Protein AF-A0A952ZIE1-F1 (afdb_monomer)

Solvent-accessible surface area (backbone atoms only — not comparable to full-atom values): 9248 Å² total; per-residue (Å²): 141,82,80,87,77,81,80,73,85,68,79,69,70,45,77,44,80,38,65,39,62,70,52,50,30,50,47,47,47,54,38,41,71,68,32,65,41,38,37,43,36,37,36,58,61,56,82,77,49,44,41,66,39,76,68,29,40,48,40,52,51,60,34,61,70,34,82,77,22,34,41,43,34,40,22,53,45,64,89,52,40,77,84,72,24,58,62,50,52,50,48,36,66,74,37,54,91,36,36,48,61,26,28,39,45,80,89,59,57,78,64,44,52,30,37,42,38,17,65,53,26,24,27,37,40,31,68,32,74,96,45,53,42,30,40,36,33,32,73,35,36,89,70,26,42,65,54,49,55,52,47,52,55,50,55,70,65,28,41,86,38,70,92,77,60,83,80,78,126

Structure (mmCIF, N/CA/C/O backbone):
data_AF-A0A952ZIE1-F1
#
_entry.id   AF-A0A952ZIE1-F1
#
loop_
_atom_site.group_PDB
_atom_site.id
_atom_site.type_symbol
_atom_site.label_atom_id
_atom_site.label_alt_id
_atom_site.label_comp_id
_atom_site.label_asym_id
_atom_site.label_entity_id
_atom_site.label_seq_id
_atom_site.pdbx_PDB_ins_code
_atom_site.Cartn_x
_atom_site.Cartn_y
_atom_site.Cartn_z
_atom_site.occupancy
_atom_site.B_iso_or_equiv
_atom_site.auth_seq_id
_atom_site.auth_comp_id
_atom_site.auth_asym_id
_atom_site.auth_atom_id
_atom_site.pdbx_PDB_model_num
ATOM 1 N N . MET A 1 1 ? 15.050 39.341 18.099 1.00 55.81 1 MET A N 1
ATOM 2 C CA . MET A 1 1 ? 13.780 38.946 17.463 1.00 55.81 1 MET A CA 1
ATOM 3 C C . MET A 1 1 ? 14.025 38.880 15.967 1.00 55.81 1 MET A C 1
ATOM 5 O O . MET A 1 1 ? 14.239 39.933 15.393 1.00 55.81 1 MET A O 1
ATOM 9 N N . SER A 1 2 ? 14.114 37.684 15.388 1.00 44.59 2 SER A N 1
ATOM 10 C CA . 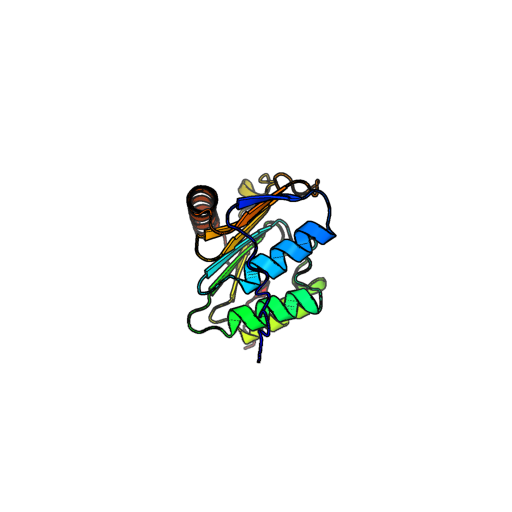SER A 1 2 ? 13.643 37.388 14.027 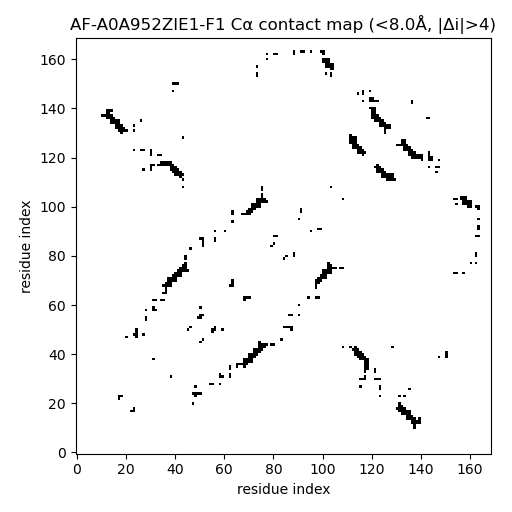1.00 44.59 2 SER A CA 1
ATOM 11 C C . SER A 1 2 ? 13.770 35.885 13.802 1.00 44.59 2 SER A C 1
ATOM 13 O O . SER A 1 2 ? 14.861 35.329 13.877 1.00 44.59 2 SER A O 1
ATOM 15 N N . GLU A 1 3 ? 12.590 35.290 13.654 1.00 43.12 3 GLU A N 1
ATOM 16 C CA . GLU A 1 3 ? 12.243 34.143 12.814 1.00 43.12 3 GLU A CA 1
ATOM 17 C C . GLU A 1 3 ? 13.079 32.865 12.940 1.00 43.12 3 GLU A C 1
ATOM 19 O O . GLU A 1 3 ? 14.049 32.619 12.230 1.00 43.12 3 GLU A O 1
ATOM 24 N N . ALA A 1 4 ? 12.583 31.985 13.813 1.00 44.97 4 ALA A N 1
ATOM 25 C CA . ALA A 1 4 ? 12.636 30.555 13.572 1.00 44.97 4 ALA A CA 1
ATOM 26 C C . ALA A 1 4 ? 11.672 30.241 12.415 1.00 44.97 4 ALA A C 1
ATOM 28 O O . ALA A 1 4 ? 10.454 30.255 12.594 1.00 44.97 4 ALA A O 1
ATOM 29 N N . GLN A 1 5 ? 12.224 30.022 11.223 1.00 45.09 5 GLN A N 1
ATOM 30 C CA . GLN A 1 5 ? 11.504 29.396 10.122 1.00 45.09 5 GLN A CA 1
ATOM 31 C C . GLN A 1 5 ? 11.366 27.906 10.468 1.00 45.09 5 GLN A C 1
ATOM 33 O O . GLN A 1 5 ? 12.326 27.140 10.386 1.00 45.09 5 GLN A O 1
ATOM 38 N N . ASP A 1 6 ? 10.177 27.515 10.914 1.00 42.97 6 ASP A N 1
ATOM 39 C CA . ASP A 1 6 ? 9.733 26.123 10.936 1.00 42.97 6 ASP A CA 1
ATOM 40 C C . ASP A 1 6 ? 9.558 25.679 9.471 1.00 42.97 6 ASP A C 1
ATOM 42 O O . ASP A 1 6 ? 8.499 25.846 8.861 1.00 42.97 6 ASP A O 1
ATOM 46 N N . ASP A 1 7 ? 10.644 25.188 8.868 1.00 39.62 7 ASP A N 1
ATOM 47 C CA . ASP A 1 7 ? 10.671 24.586 7.531 1.00 39.62 7 ASP A CA 1
ATOM 48 C C . ASP A 1 7 ? 9.912 23.249 7.572 1.00 39.62 7 ASP A C 1
ATOM 50 O O . ASP A 1 7 ? 10.468 22.149 7.647 1.00 39.62 7 ASP A O 1
ATOM 54 N N . THR A 1 8 ? 8.583 23.344 7.569 1.00 47.72 8 THR A N 1
ATOM 55 C CA . THR A 1 8 ? 7.708 22.197 7.346 1.00 47.72 8 THR A CA 1
ATOM 56 C C . THR A 1 8 ? 7.902 21.792 5.890 1.00 47.72 8 THR A C 1
ATOM 58 O O . THR A 1 8 ? 7.306 22.389 4.995 1.00 47.72 8 THR A O 1
ATOM 61 N N . CYS A 1 9 ? 8.761 20.800 5.645 1.00 44.66 9 CYS A N 1
ATOM 62 C CA . CYS A 1 9 ? 8.955 20.159 4.343 1.00 44.66 9 CYS A CA 1
ATOM 63 C C . CYS A 1 9 ? 7.650 19.462 3.912 1.00 44.66 9 CYS A C 1
ATOM 65 O O . CYS A 1 9 ? 7.496 18.243 3.992 1.00 44.66 9 CYS A O 1
ATOM 67 N N . SER A 1 10 ? 6.666 20.258 3.502 1.00 60.22 10 SER A N 1
ATOM 68 C CA . SER A 1 10 ? 5.439 19.792 2.879 1.00 60.22 10 SER A CA 1
ATOM 69 C C . SER A 1 10 ? 5.785 19.517 1.426 1.00 60.22 10 SER A C 1
ATOM 71 O O . SER A 1 10 ? 5.971 20.445 0.642 1.00 60.22 10 SER A O 1
ATOM 73 N N . THR A 1 11 ? 5.949 18.240 1.067 1.00 68.19 11 THR A N 1
ATOM 74 C CA . THR A 1 11 ? 6.079 17.851 -0.345 1.00 68.19 11 THR A CA 1
ATOM 75 C C . THR A 1 11 ? 4.908 18.467 -1.112 1.00 68.19 11 THR A C 1
ATOM 77 O O . THR A 1 11 ? 3.767 18.252 -0.689 1.00 68.19 11 THR A O 1
ATOM 80 N N . PRO A 1 12 ? 5.163 19.245 -2.180 1.00 82.50 12 PRO A N 1
ATOM 81 C CA . PRO A 1 12 ? 4.093 19.889 -2.923 1.00 82.50 12 PRO A CA 1
ATOM 82 C C . PRO A 1 12 ? 3.184 18.836 -3.556 1.00 82.50 12 PRO A C 1
ATOM 84 O O . PRO A 1 12 ? 3.631 17.727 -3.863 1.00 82.50 12 PRO A O 1
ATOM 87 N N . ALA A 1 13 ? 1.920 19.201 -3.762 1.00 90.62 13 ALA A N 1
ATOM 88 C CA . ALA A 1 13 ? 0.999 18.391 -4.543 1.00 90.62 13 ALA A CA 1
ATOM 89 C C . ALA A 1 13 ? 1.599 18.120 -5.931 1.00 90.62 13 ALA A C 1
ATOM 91 O O . ALA A 1 13 ? 2.161 19.025 -6.561 1.00 90.62 13 ALA A O 1
ATOM 92 N N . GLY A 1 14 ? 1.525 16.878 -6.401 1.00 93.94 14 GLY A N 1
ATOM 93 C CA . GLY A 1 14 ? 2.142 16.504 -7.665 1.00 93.94 14 GLY A CA 1
ATOM 94 C C . GLY A 1 14 ? 2.407 15.018 -7.845 1.00 93.94 14 GLY A C 1
ATOM 95 O O . GLY A 1 14 ? 2.172 14.187 -6.966 1.00 93.94 14 GLY A O 1
ATOM 96 N N . GLU A 1 15 ? 2.888 14.703 -9.046 1.00 94.25 15 GLU A N 1
ATOM 97 C CA . GLU A 1 15 ? 3.303 13.365 -9.444 1.00 94.25 15 GLU A CA 1
ATOM 98 C C . GLU A 1 15 ? 4.832 13.302 -9.486 1.00 94.25 15 GLU A C 1
ATOM 100 O O . GLU A 1 15 ? 5.474 14.095 -10.181 1.00 94.25 15 GLU A O 1
ATOM 105 N N . PHE A 1 16 ? 5.415 12.337 -8.780 1.00 93.94 16 PHE A N 1
ATOM 106 C CA . PHE A 1 16 ? 6.862 12.175 -8.681 1.00 93.94 16 PHE A CA 1
ATOM 107 C C . PHE A 1 16 ? 7.273 10.796 -9.203 1.00 93.94 16 PHE A C 1
ATOM 109 O O . PHE A 1 16 ? 6.849 9.775 -8.655 1.00 93.94 16 PHE A O 1
ATOM 116 N N . PRO A 1 17 ? 8.081 10.712 -10.274 1.00 94.25 17 PRO A N 1
ATOM 117 C CA . PRO A 1 17 ? 8.565 9.431 -10.759 1.00 94.25 17 PRO A CA 1
ATOM 118 C C . PRO A 1 17 ? 9.619 8.858 -9.808 1.00 94.25 17 PRO A C 1
ATOM 120 O O . PRO A 1 17 ? 10.441 9.582 -9.248 1.00 94.25 17 PRO A O 1
ATOM 123 N N . PHE A 1 18 ? 9.647 7.536 -9.699 1.00 93.50 18 PHE A N 1
ATOM 124 C CA . PHE A 1 18 ? 10.734 6.806 -9.057 1.00 93.50 18 PHE A CA 1
ATOM 125 C C . PHE A 1 18 ? 11.136 5.600 -9.907 1.00 93.50 18 PHE A C 1
ATOM 127 O O . PHE A 1 18 ? 10.341 5.071 -10.687 1.00 93.50 18 PHE A O 1
ATOM 134 N N . ASP A 1 19 ? 12.384 5.169 -9.755 1.00 93.12 19 ASP A N 1
ATOM 135 C CA . ASP A 1 19 ? 12.979 4.051 -10.495 1.00 93.12 19 ASP A CA 1
ATOM 136 C C . ASP A 1 19 ? 13.921 3.185 -9.638 1.00 93.12 19 ASP A C 1
ATOM 138 O O . ASP A 1 19 ? 14.533 2.240 -10.133 1.00 93.12 19 ASP A O 1
ATOM 142 N N . THR A 1 20 ? 14.018 3.473 -8.338 1.00 93.31 20 THR A N 1
ATOM 143 C CA . THR A 1 20 ? 14.875 2.761 -7.384 1.00 93.31 20 THR A CA 1
ATOM 144 C C . THR A 1 20 ? 14.057 2.185 -6.239 1.00 93.31 20 THR A C 1
ATOM 146 O O . THR A 1 20 ? 13.089 2.792 -5.777 1.00 93.31 20 THR A O 1
ATOM 149 N N . LYS A 1 21 ? 14.501 1.037 -5.713 1.00 92.06 21 LYS A N 1
ATOM 150 C CA . LYS A 1 21 ? 13.879 0.395 -4.547 1.00 92.06 21 LYS A CA 1
ATOM 151 C C . LYS A 1 21 ? 13.829 1.332 -3.336 1.00 92.06 21 LYS A C 1
ATOM 153 O O . LYS A 1 21 ? 12.784 1.472 -2.720 1.00 92.06 21 LYS A O 1
ATOM 158 N N . SER A 1 22 ? 14.921 2.035 -3.039 1.00 92.81 22 SER A N 1
ATOM 159 C CA . SER A 1 22 ? 14.963 2.962 -1.902 1.00 92.81 22 SER A CA 1
ATOM 160 C C . SER A 1 22 ? 13.994 4.136 -2.058 1.00 92.81 22 SER A C 1
ATOM 162 O O . SER A 1 22 ? 13.472 4.631 -1.065 1.00 92.81 22 SER A O 1
ATOM 164 N N . SER A 1 23 ? 13.739 4.609 -3.282 1.00 93.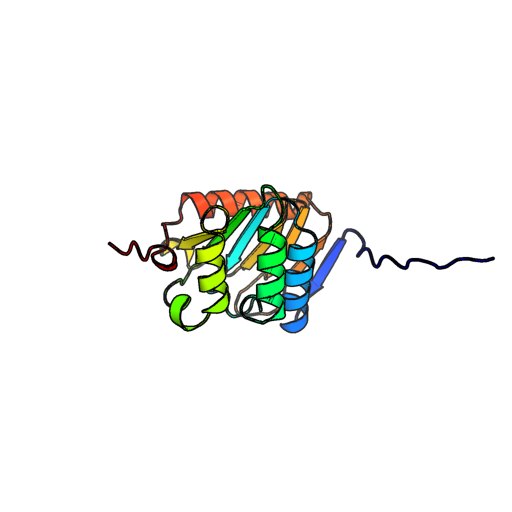00 23 SER A N 1
ATOM 165 C CA . SER A 1 23 ? 12.741 5.665 -3.506 1.00 93.00 23 SER A CA 1
ATOM 166 C C . SER A 1 23 ? 11.318 5.134 -3.377 1.00 93.00 23 SER A C 1
ATOM 168 O O . SER A 1 23 ? 10.491 5.810 -2.778 1.00 93.00 23 SER A O 1
ATOM 170 N N . TYR A 1 24 ? 11.067 3.902 -3.827 1.00 94.00 24 TYR A N 1
ATOM 171 C CA . TYR A 1 24 ? 9.801 3.207 -3.596 1.00 94.00 24 TYR A CA 1
ATOM 172 C C . TYR A 1 24 ? 9.510 3.032 -2.096 1.00 94.00 24 TYR A C 1
ATOM 174 O O . TYR A 1 24 ? 8.480 3.492 -1.617 1.00 94.00 24 TYR A O 1
ATOM 182 N N . GLU A 1 25 ? 10.442 2.465 -1.324 1.00 94.62 25 GLU A N 1
ATOM 183 C CA . GLU A 1 25 ? 10.275 2.260 0.125 1.00 94.62 25 GLU A CA 1
ATOM 184 C C . GLU A 1 25 ? 10.085 3.585 0.886 1.00 94.62 25 GLU A C 1
ATOM 186 O O . GLU A 1 25 ? 9.221 3.686 1.758 1.00 94.62 25 GLU A O 1
ATOM 191 N N . ARG A 1 26 ? 10.851 4.632 0.535 1.00 94.44 26 ARG A N 1
ATOM 192 C CA . ARG A 1 26 ? 10.679 5.971 1.126 1.00 94.44 26 ARG A CA 1
ATOM 193 C C . ARG A 1 26 ? 9.309 6.557 0.821 1.00 94.44 26 ARG A C 1
ATOM 195 O O . ARG A 1 26 ? 8.677 7.084 1.731 1.00 94.44 26 ARG A O 1
ATOM 202 N N . GLY A 1 27 ? 8.859 6.460 -0.426 1.00 94.00 27 GLY A N 1
ATOM 203 C CA . GLY A 1 27 ? 7.539 6.937 -0.810 1.00 94.00 27 GLY A CA 1
ATOM 204 C C . GLY A 1 27 ? 6.436 6.211 -0.034 1.00 94.00 27 GLY A C 1
ATOM 205 O O . GLY A 1 27 ? 5.462 6.829 0.384 1.00 94.00 27 GLY A O 1
ATOM 206 N N . ILE A 1 28 ? 6.578 4.902 0.202 1.00 95.38 28 ILE A N 1
ATOM 207 C CA . ILE A 1 28 ? 5.582 4.121 0.952 1.00 95.38 28 ILE A CA 1
ATOM 208 C C . ILE A 1 28 ? 5.456 4.649 2.376 1.00 95.38 28 ILE A C 1
ATOM 210 O O . ILE A 1 28 ? 4.348 4.908 2.844 1.00 95.38 28 ILE A O 1
ATOM 214 N N . ILE A 1 29 ? 6.589 4.866 3.045 1.00 95.38 29 ILE A N 1
ATOM 215 C CA . ILE A 1 29 ? 6.614 5.468 4.381 1.00 95.38 29 ILE A CA 1
ATOM 216 C C . ILE A 1 29 ? 6.000 6.875 4.341 1.00 95.38 29 ILE A C 1
ATOM 218 O O . ILE A 1 29 ? 5.192 7.214 5.201 1.00 95.38 29 ILE A O 1
ATOM 222 N N . ALA A 1 30 ? 6.322 7.676 3.322 1.00 94.00 30 ALA A N 1
ATOM 223 C CA . ALA A 1 30 ? 5.778 9.021 3.147 1.00 94.00 30 ALA A CA 1
ATOM 224 C C . ALA A 1 30 ? 4.257 9.029 2.888 1.00 94.00 30 ALA A C 1
ATOM 226 O O . ALA A 1 30 ? 3.567 9.949 3.331 1.00 94.00 30 ALA A O 1
ATOM 227 N N . THR A 1 31 ? 3.732 8.005 2.213 1.00 95.38 31 THR A N 1
ATOM 228 C CA . THR A 1 31 ? 2.297 7.799 1.969 1.00 95.38 31 THR A CA 1
ATOM 229 C C . THR A 1 31 ? 1.586 7.379 3.256 1.00 95.38 31 THR A C 1
ATOM 231 O O . THR A 1 31 ? 0.573 7.972 3.617 1.00 95.38 31 THR A O 1
ATOM 234 N N . LEU A 1 32 ? 2.146 6.419 4.003 1.00 95.38 32 LEU A N 1
ATOM 235 C CA . LEU A 1 32 ? 1.623 5.993 5.309 1.00 95.38 32 LEU A CA 1
ATOM 236 C C . LEU A 1 32 ? 1.606 7.137 6.330 1.00 95.38 32 LEU A C 1
ATOM 238 O O . LEU A 1 32 ? 0.647 7.281 7.081 1.00 95.38 32 LEU A O 1
ATOM 242 N N . ALA A 1 33 ? 2.643 7.978 6.341 1.00 94.00 33 ALA A N 1
ATOM 243 C CA . ALA A 1 33 ? 2.722 9.123 7.242 1.00 94.00 33 ALA A CA 1
ATOM 244 C C . ALA A 1 33 ? 1.591 10.139 6.991 1.00 94.00 33 ALA A C 1
ATOM 246 O O . ALA A 1 33 ? 1.039 10.691 7.950 1.00 94.00 33 ALA A O 1
ATOM 247 N N . ARG A 1 34 ? 1.217 10.341 5.719 1.00 94.06 34 ARG A N 1
ATOM 248 C CA . ARG A 1 34 ? 0.110 11.214 5.292 1.00 94.06 34 ARG A CA 1
ATOM 249 C C . ARG A 1 34 ? -1.269 10.615 5.550 1.00 94.06 34 ARG A C 1
ATOM 251 O O . ARG A 1 34 ? -2.213 11.368 5.749 1.00 94.06 34 ARG A O 1
ATOM 258 N N . ALA A 1 35 ? -1.373 9.290 5.584 1.00 94.75 35 ALA A N 1
ATOM 259 C CA . ALA A 1 35 ? -2.648 8.594 5.668 1.00 94.75 35 ALA A CA 1
ATOM 260 C C . ALA A 1 35 ? -3.391 8.854 6.988 1.00 94.75 35 ALA A C 1
ATOM 262 O O . ALA A 1 35 ? -2.913 8.503 8.061 1.00 94.75 35 ALA A O 1
ATOM 263 N N . PHE A 1 36 ? -4.581 9.428 6.946 1.00 91.81 36 PHE A N 1
ATOM 264 C CA . PHE A 1 36 ? -5.396 9.726 8.112 1.00 91.81 36 PHE A CA 1
ATOM 265 C C . PHE A 1 36 ? -6.363 8.595 8.480 1.00 91.81 36 PHE A C 1
ATOM 267 O O . PHE A 1 36 ? -6.463 8.264 9.660 1.00 91.81 36 PHE A O 1
ATOM 274 N N . ALA A 1 37 ? -7.050 7.986 7.508 1.00 94.94 37 ALA A N 1
ATOM 275 C CA . ALA A 1 37 ? -8.168 7.078 7.774 1.00 94.94 37 ALA A CA 1
ATOM 276 C C . ALA A 1 37 ? -8.060 5.725 7.064 1.00 94.94 37 ALA A C 1
ATOM 278 O O . ALA A 1 37 ? -8.322 4.694 7.674 1.00 94.94 37 ALA A O 1
ATOM 279 N N . ALA A 1 38 ? -7.699 5.677 5.785 1.00 96.62 38 ALA A N 1
ATOM 280 C CA . ALA A 1 38 ? -7.765 4.438 5.017 1.00 96.62 38 ALA A CA 1
ATOM 281 C C . ALA A 1 38 ? -6.539 4.242 4.135 1.00 96.62 38 ALA A C 1
ATOM 283 O O . ALA A 1 38 ? -6.292 5.025 3.220 1.00 96.62 38 ALA A O 1
ATOM 284 N N . VAL A 1 39 ? -5.840 3.129 4.350 1.00 98.00 39 VAL A N 1
ATOM 285 C CA . VAL A 1 39 ? -4.761 2.656 3.484 1.00 98.00 39 VAL A CA 1
ATOM 286 C C . VAL A 1 39 ? -5.183 1.366 2.792 1.00 98.00 39 VAL A C 1
ATOM 288 O O . VAL A 1 39 ? -5.684 0.429 3.419 1.00 98.00 39 VAL A O 1
ATOM 291 N N . ARG A 1 40 ? -4.971 1.319 1.479 1.00 97.94 40 ARG A N 1
ATOM 292 C CA . ARG A 1 40 ? -5.263 0.176 0.609 1.00 97.94 40 ARG A CA 1
ATOM 293 C C . ARG A 1 40 ? -3.986 -0.261 -0.089 1.00 97.94 40 ARG A C 1
ATOM 295 O O . ARG A 1 40 ? -3.306 0.578 -0.671 1.00 97.94 40 ARG A O 1
ATOM 302 N N . ILE A 1 41 ? -3.660 -1.547 -0.039 1.00 96.81 41 ILE A N 1
ATOM 303 C CA . ILE A 1 41 ? -2.431 -2.091 -0.628 1.00 96.81 41 ILE A CA 1
ATOM 304 C C . ILE A 1 41 ? -2.764 -3.276 -1.525 1.00 96.81 41 ILE A C 1
ATOM 306 O O . ILE A 1 41 ? -3.336 -4.259 -1.061 1.00 96.81 41 ILE A O 1
ATOM 310 N N . PHE A 1 42 ? -2.337 -3.214 -2.781 1.00 95.44 42 PHE A N 1
ATOM 311 C CA . PHE A 1 42 ? -2.284 -4.360 -3.681 1.00 95.44 42 PHE A CA 1
ATOM 312 C C . PHE A 1 42 ? -0.831 -4.635 -4.068 1.00 95.44 42 PHE A C 1
ATOM 314 O O . PHE A 1 42 ? -0.161 -3.771 -4.636 1.00 95.44 42 PHE A O 1
ATOM 321 N N . ASP A 1 43 ? -0.331 -5.827 -3.749 1.00 93.44 43 ASP A N 1
ATOM 322 C CA . ASP A 1 43 ? 1.053 -6.229 -4.022 1.00 93.44 43 ASP A CA 1
ATOM 323 C C . ASP A 1 43 ? 1.145 -7.761 -4.184 1.00 93.44 43 ASP A C 1
ATOM 325 O O . ASP A 1 43 ? 0.298 -8.483 -3.652 1.00 93.44 43 ASP A O 1
ATOM 329 N N . PRO A 1 44 ? 2.137 -8.308 -4.911 1.00 90.44 44 PRO A N 1
ATOM 330 C CA . PRO A 1 44 ? 2.341 -9.750 -4.981 1.00 90.44 44 PRO A CA 1
ATOM 331 C C . PRO A 1 44 ? 2.551 -10.410 -3.611 1.00 90.44 44 PRO A C 1
ATOM 333 O O . PRO A 1 44 ? 1.895 -11.416 -3.335 1.00 90.44 44 PRO A O 1
ATOM 336 N N . ASP A 1 45 ? 3.446 -9.880 -2.769 1.00 89.06 45 ASP A N 1
ATOM 337 C CA . ASP A 1 45 ? 3.872 -10.546 -1.523 1.00 89.06 45 ASP A CA 1
ATOM 338 C C . ASP A 1 45 ? 4.465 -9.628 -0.430 1.00 89.06 45 ASP A C 1
ATOM 340 O O . ASP A 1 45 ? 4.970 -10.114 0.580 1.00 89.06 45 ASP A O 1
ATOM 344 N N . LEU A 1 46 ? 4.398 -8.308 -0.606 1.00 91.44 46 LEU A N 1
ATOM 345 C CA . LEU A 1 46 ? 4.953 -7.247 0.243 1.00 91.44 46 LEU A CA 1
ATOM 346 C C . LEU A 1 46 ? 6.482 -7.198 0.345 1.00 91.44 46 LEU A C 1
ATOM 348 O O . LEU A 1 46 ? 7.004 -6.243 0.925 1.00 91.44 46 LEU A O 1
ATOM 352 N N . GLN A 1 47 ? 7.245 -8.124 -0.240 1.00 89.19 47 GLN A N 1
ATOM 353 C CA . GLN A 1 47 ? 8.688 -8.215 0.029 1.00 89.19 47 GLN A CA 1
ATOM 354 C C . GLN A 1 47 ? 9.490 -7.006 -0.472 1.00 89.19 47 GLN A C 1
ATOM 356 O O . GLN A 1 47 ? 10.540 -6.672 0.080 1.00 89.19 47 GLN A O 1
ATOM 361 N N . THR A 1 48 ? 9.000 -6.319 -1.506 1.00 89.56 48 THR A N 1
ATOM 362 C CA . THR A 1 48 ? 9.680 -5.133 -2.059 1.00 89.56 48 THR A CA 1
ATOM 363 C C . THR A 1 48 ? 9.233 -3.820 -1.410 1.00 89.56 48 THR A C 1
ATOM 365 O O . THR A 1 48 ? 9.823 -2.779 -1.675 1.00 89.56 48 THR A O 1
ATOM 368 N N . THR A 1 49 ? 8.200 -3.846 -0.566 1.00 90.38 49 THR A N 1
ATOM 369 C CA . THR A 1 49 ? 7.585 -2.633 0.004 1.00 90.38 49 THR A CA 1
ATOM 370 C C . THR A 1 49 ? 8.383 -2.017 1.154 1.00 90.38 49 THR A C 1
ATOM 372 O O . THR A 1 49 ? 8.131 -0.879 1.540 1.00 90.38 49 THR A O 1
ATOM 375 N N . GLY A 1 50 ? 9.318 -2.769 1.742 1.00 91.88 50 GLY A N 1
ATOM 376 C CA . GLY A 1 50 ? 10.065 -2.337 2.924 1.00 91.88 50 GLY A CA 1
ATOM 377 C C . GLY A 1 50 ? 9.241 -2.321 4.218 1.00 91.88 50 GLY A C 1
ATOM 378 O O . GLY A 1 50 ? 9.774 -1.939 5.261 1.00 91.88 50 GLY A O 1
ATOM 379 N N . LEU A 1 51 ? 7.978 -2.767 4.200 1.00 93.75 51 LEU A N 1
ATOM 380 C CA . LEU A 1 51 ? 7.093 -2.759 5.372 1.00 93.75 51 LEU A CA 1
ATOM 381 C C . LEU A 1 51 ? 7.560 -3.688 6.505 1.00 93.75 51 LEU A C 1
ATOM 383 O O . LEU A 1 51 ? 7.318 -3.398 7.670 1.00 93.75 51 LEU A O 1
ATOM 387 N N . GLU A 1 52 ? 8.287 -4.762 6.190 1.00 93.94 52 GLU A N 1
ATOM 388 C CA . GLU A 1 52 ? 8.893 -5.647 7.198 1.00 93.94 52 GLU A CA 1
ATOM 389 C C . GLU A 1 52 ? 10.181 -5.062 7.815 1.00 93.94 52 GLU A C 1
ATOM 391 O O . GLU A 1 52 ? 10.710 -5.572 8.803 1.00 93.94 52 GLU A O 1
ATOM 396 N N . SER A 1 53 ? 10.712 -3.960 7.276 1.00 93.69 53 SER A N 1
ATOM 397 C CA . SER A 1 53 ? 11.819 -3.256 7.927 1.00 93.69 53 SER A CA 1
ATOM 398 C C . SER A 1 53 ? 11.369 -2.643 9.258 1.00 93.69 53 SER A C 1
ATOM 400 O O . SER A 1 53 ? 10.183 -2.428 9.505 1.00 93.69 53 SER A O 1
ATOM 402 N N . ARG A 1 54 ? 12.324 -2.288 10.129 1.00 93.31 54 ARG A N 1
ATOM 403 C CA . ARG A 1 54 ? 12.003 -1.597 11.389 1.00 93.31 54 ARG A CA 1
ATOM 404 C C . ARG A 1 54 ? 11.232 -0.291 11.149 1.00 93.31 54 ARG A C 1
ATOM 406 O O . ARG A 1 54 ? 10.282 -0.026 11.872 1.00 93.31 54 ARG A O 1
ATOM 413 N N . GLY A 1 55 ? 11.643 0.492 10.148 1.00 93.69 55 GLY A N 1
ATOM 414 C CA . GLY A 1 55 ? 10.996 1.763 9.809 1.00 93.69 55 GLY A CA 1
ATOM 415 C C . GLY A 1 55 ? 9.613 1.572 9.189 1.00 93.69 55 GLY A C 1
ATOM 416 O O . GLY A 1 55 ? 8.677 2.266 9.565 1.00 93.69 55 GLY A O 1
ATOM 417 N N . GLY A 1 56 ? 9.461 0.586 8.302 1.00 95.19 56 GLY A N 1
ATOM 418 C CA . GLY A 1 56 ? 8.173 0.253 7.693 1.00 95.19 56 GLY A CA 1
ATOM 419 C C . GLY A 1 56 ? 7.150 -0.243 8.715 1.00 95.19 56 GLY A C 1
ATOM 420 O O . GLY A 1 56 ? 6.037 0.272 8.768 1.00 95.19 56 GLY A O 1
ATOM 421 N N . ALA A 1 57 ? 7.547 -1.172 9.588 1.00 95.69 57 ALA A N 1
ATOM 422 C CA . ALA A 1 57 ? 6.673 -1.700 10.632 1.00 95.69 57 ALA A CA 1
ATOM 423 C C . ALA A 1 57 ? 6.259 -0.606 11.629 1.00 95.69 57 ALA A C 1
ATOM 425 O O . ALA A 1 57 ? 5.107 -0.565 12.053 1.00 95.69 57 ALA A O 1
ATOM 426 N N . GLN A 1 58 ? 7.177 0.306 11.968 1.00 96.12 58 GLN A N 1
ATOM 427 C CA . GLN A 1 58 ? 6.860 1.469 12.796 1.00 96.12 58 GLN A CA 1
ATOM 428 C C . GLN A 1 58 ? 5.848 2.396 12.106 1.00 96.12 58 GLN A C 1
ATOM 430 O O . GLN A 1 58 ? 4.875 2.785 12.740 1.00 96.12 58 GLN A O 1
ATOM 435 N N . ALA A 1 59 ? 6.022 2.696 10.815 1.00 96.25 59 ALA A N 1
ATOM 436 C CA . ALA A 1 59 ? 5.087 3.539 10.069 1.00 96.25 59 ALA A CA 1
ATOM 437 C C . ALA A 1 59 ? 3.675 2.925 9.990 1.00 96.25 59 ALA A C 1
ATOM 439 O O . ALA A 1 59 ? 2.682 3.636 10.130 1.00 96.25 59 ALA A O 1
ATOM 440 N N . VAL A 1 60 ? 3.577 1.603 9.808 1.00 96.94 60 VAL A N 1
ATOM 441 C CA . VAL A 1 60 ? 2.293 0.881 9.826 1.00 96.94 60 VAL A CA 1
ATOM 442 C C . VAL A 1 60 ? 1.643 0.950 11.206 1.00 96.94 60 VAL A C 1
ATOM 444 O O . VAL A 1 60 ? 0.459 1.254 11.305 1.00 96.94 60 VAL A O 1
ATOM 447 N N . ASP A 1 61 ? 2.401 0.695 12.271 1.00 96.62 61 ASP A N 1
ATOM 448 C CA . ASP A 1 61 ? 1.889 0.761 13.642 1.00 96.62 61 ASP A CA 1
ATOM 449 C C . ASP A 1 61 ? 1.419 2.178 14.014 1.00 96.62 61 ASP A C 1
ATOM 451 O O . ASP A 1 61 ? 0.331 2.354 14.557 1.00 96.62 61 ASP A O 1
ATOM 455 N N . GLU A 1 62 ? 2.196 3.206 13.667 1.00 96.31 62 GLU A N 1
ATOM 456 C CA . GLU A 1 62 ? 1.828 4.611 13.878 1.00 96.31 62 GLU A CA 1
ATOM 457 C C . GLU A 1 62 ? 0.558 5.004 13.117 1.00 96.31 62 GLU A C 1
ATOM 459 O O . GLU A 1 62 ? -0.272 5.739 13.655 1.00 96.31 62 GLU A O 1
ATOM 464 N N . PHE A 1 63 ? 0.376 4.505 11.891 1.00 96.94 63 PHE A N 1
ATOM 465 C CA . PHE A 1 63 ? -0.865 4.686 11.141 1.00 96.94 63 PHE A CA 1
ATOM 466 C C . PHE A 1 63 ? -2.050 3.988 11.827 1.00 96.94 63 PHE A C 1
ATOM 468 O O . PHE A 1 63 ? -3.075 4.620 12.067 1.00 96.94 63 PHE A O 1
ATOM 475 N N . LEU A 1 64 ? -1.905 2.713 12.198 1.00 96.44 64 LEU A N 1
ATOM 476 C CA . LEU A 1 64 ? -2.992 1.903 12.766 1.00 96.44 64 LEU A CA 1
ATOM 477 C C . LEU A 1 64 ? -3.458 2.370 14.151 1.00 96.44 64 LEU A C 1
ATOM 479 O O . LEU A 1 64 ? -4.592 2.103 14.536 1.00 96.44 64 LEU A O 1
ATOM 483 N N . ARG A 1 65 ? -2.621 3.104 14.894 1.00 95.31 65 ARG A N 1
ATOM 484 C CA . ARG A 1 65 ? -3.018 3.744 16.161 1.00 95.31 65 ARG A CA 1
ATOM 485 C C . ARG A 1 65 ? -3.919 4.970 15.976 1.00 95.31 65 ARG A C 1
ATOM 487 O O . ARG A 1 65 ? -4.462 5.462 16.968 1.00 95.31 65 ARG A O 1
ATOM 494 N N . ARG A 1 66 ? -4.062 5.503 14.756 1.00 95.06 66 ARG A N 1
ATOM 495 C CA . ARG A 1 66 ? -4.922 6.667 14.499 1.00 95.06 66 ARG A CA 1
ATOM 496 C C . ARG A 1 66 ? -6.398 6.263 14.655 1.00 95.06 66 ARG A C 1
ATOM 498 O O . ARG A 1 66 ? -6.787 5.182 14.211 1.00 95.06 66 ARG A O 1
ATOM 505 N N . PRO A 1 67 ? -7.247 7.102 15.274 1.00 93.00 67 PRO A N 1
ATOM 506 C CA . PRO A 1 67 ? -8.661 6.781 15.441 1.00 93.00 67 PRO A CA 1
ATOM 507 C C . PRO A 1 67 ? -9.357 6.561 14.094 1.00 93.00 67 PRO A C 1
ATOM 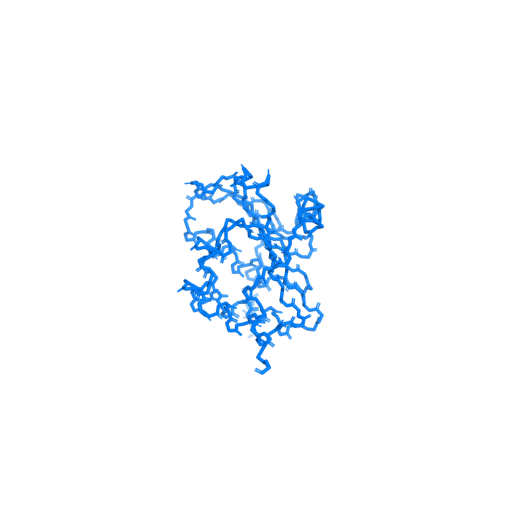509 O O . PRO A 1 67 ? -9.324 7.431 13.229 1.00 93.00 67 PRO A O 1
ATOM 512 N N . GLY A 1 68 ? -10.006 5.408 13.927 1.00 92.56 68 GLY A N 1
ATOM 513 C CA . GLY A 1 68 ? -10.722 5.072 12.692 1.00 92.56 68 GLY A CA 1
ATOM 514 C C . GLY A 1 68 ? -9.828 4.645 11.524 1.00 92.56 68 GLY A C 1
ATOM 515 O O . GLY A 1 68 ? -10.352 4.456 10.427 1.00 92.56 68 GLY A O 1
ATOM 516 N N . ALA A 1 69 ? -8.519 4.464 11.745 1.00 96.38 69 ALA A N 1
ATOM 517 C CA . ALA A 1 69 ? -7.617 3.929 10.735 1.00 96.38 69 ALA A CA 1
ATOM 518 C C . ALA A 1 69 ? -8.074 2.543 10.257 1.00 96.38 69 ALA A C 1
ATOM 520 O O . ALA A 1 69 ? -8.525 1.718 11.049 1.00 96.38 69 ALA A O 1
ATOM 521 N N . SER A 1 70 ? -7.920 2.265 8.966 1.00 96.88 70 SER A N 1
ATOM 522 C CA . SER A 1 70 ? -8.125 0.948 8.371 1.00 96.88 70 SER A CA 1
ATOM 523 C C . SER A 1 70 ? -7.039 0.664 7.343 1.00 96.88 70 SER A C 1
ATOM 525 O O . SER A 1 70 ? -6.805 1.462 6.437 1.00 96.88 70 SER A O 1
ATOM 527 N N . LEU A 1 71 ? -6.391 -0.491 7.471 1.00 97.00 71 LEU A N 1
ATOM 528 C CA . LEU A 1 71 ? -5.428 -1.016 6.517 1.00 97.00 71 LEU A CA 1
ATOM 529 C C . LEU A 1 71 ? -5.993 -2.274 5.863 1.00 97.00 71 LEU A C 1
ATOM 531 O O . LEU A 1 71 ? -6.183 -3.305 6.511 1.00 97.00 71 LEU A O 1
ATOM 535 N N . ARG A 1 72 ? -6.233 -2.197 4.557 1.00 97.19 72 ARG A N 1
ATOM 536 C CA . ARG A 1 72 ? -6.709 -3.317 3.746 1.00 97.19 72 ARG A CA 1
ATOM 537 C C . ARG A 1 72 ? -5.640 -3.710 2.751 1.00 97.19 72 ARG A C 1
ATOM 539 O O . ARG A 1 72 ? -5.162 -2.874 1.988 1.00 97.19 72 ARG A O 1
ATOM 546 N N . VAL A 1 73 ? -5.282 -4.984 2.743 1.00 96.19 73 VAL A N 1
ATOM 547 C CA . VAL A 1 73 ? -4.237 -5.512 1.870 1.00 96.19 73 VAL A CA 1
ATOM 548 C C . VAL A 1 73 ? -4.784 -6.682 1.071 1.00 96.19 73 VAL A C 1
ATOM 550 O O . VAL A 1 73 ? -5.360 -7.603 1.643 1.00 96.19 73 VAL A O 1
ATOM 553 N N . VAL A 1 74 ? -4.574 -6.668 -0.239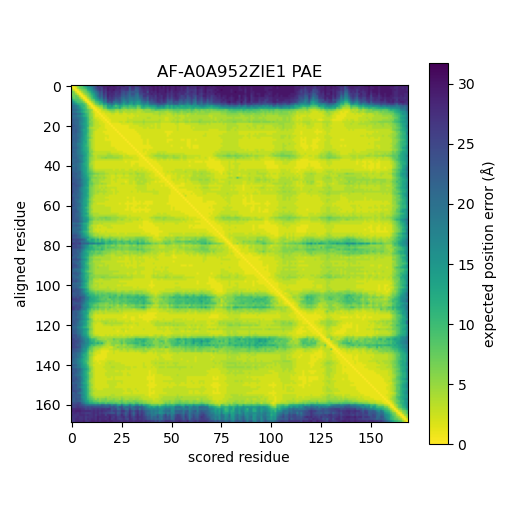 1.00 95.00 74 VAL A N 1
ATOM 554 C CA . VAL A 1 74 ? -4.843 -7.797 -1.130 1.00 95.00 74 VAL A CA 1
ATOM 555 C C . VAL A 1 74 ? -3.510 -8.287 -1.678 1.00 95.00 74 VAL A C 1
ATOM 557 O O . VAL A 1 74 ? -2.786 -7.524 -2.318 1.00 95.00 74 VAL A O 1
ATOM 560 N N . LEU A 1 75 ? -3.189 -9.556 -1.424 1.00 93.25 75 LEU A N 1
ATOM 561 C CA . LEU A 1 75 ? -1.952 -10.187 -1.878 1.00 93.25 75 LEU A CA 1
ATOM 562 C C . LEU A 1 75 ? -2.221 -11.289 -2.889 1.00 93.25 75 LEU A C 1
ATOM 564 O O . LEU A 1 75 ? -3.135 -12.092 -2.718 1.00 93.25 75 LEU A O 1
ATOM 568 N N . GLN A 1 76 ? -1.375 -11.383 -3.908 1.00 90.50 76 GLN A N 1
ATOM 569 C CA . GLN A 1 76 ? -1.449 -12.482 -4.875 1.00 90.50 76 GLN A CA 1
ATOM 570 C C . GLN A 1 76 ? -0.905 -13.789 -4.283 1.00 90.50 76 GLN A C 1
ATOM 572 O O . GLN A 1 76 ? -1.454 -14.867 -4.526 1.00 90.50 76 GLN A O 1
ATOM 577 N N . HIS A 1 77 ? 0.143 -13.683 -3.460 1.00 86.62 77 HIS A N 1
ATOM 578 C CA . HIS A 1 77 ? 0.840 -14.799 -2.833 1.00 86.62 77 HIS A CA 1
ATOM 579 C C . HIS A 1 77 ? 0.970 -14.580 -1.320 1.00 86.62 77 HIS A C 1
ATOM 581 O O . HIS A 1 77 ? 1.924 -13.978 -0.834 1.00 86.62 77 HIS A O 1
ATOM 587 N N . CYS A 1 78 ? 0.023 -15.119 -0.548 1.00 85.00 78 CYS A N 1
ATOM 588 C CA . CYS A 1 78 ? 0.082 -15.061 0.920 1.00 85.00 78 CYS A CA 1
ATOM 589 C C . CYS A 1 78 ? 1.004 -16.121 1.541 1.00 85.00 78 CYS A C 1
ATOM 591 O O . CYS A 1 78 ? 1.334 -16.024 2.718 1.00 85.00 78 CYS A O 1
ATOM 593 N N . ASP A 1 79 ? 1.427 -17.125 0.768 1.00 80.75 79 ASP A N 1
ATOM 594 C CA . ASP A 1 79 ? 2.062 -18.355 1.274 1.00 80.75 79 ASP A CA 1
ATOM 595 C C . ASP A 1 79 ? 3.404 -18.104 1.980 1.00 80.75 79 ASP A C 1
ATOM 597 O O . ASP A 1 79 ? 3.880 -18.923 2.759 1.00 80.75 79 ASP A O 1
ATOM 601 N N . ARG A 1 80 ? 4.024 -16.951 1.711 1.00 74.00 80 ARG A N 1
ATOM 602 C CA . ARG A 1 80 ? 5.322 -16.560 2.269 1.00 74.00 80 ARG A CA 1
ATOM 603 C C . ARG A 1 80 ? 5.220 -15.570 3.425 1.00 74.00 80 ARG A C 1
ATOM 605 O O . ARG A 1 80 ? 6.251 -15.295 4.037 1.00 74.00 80 ARG A O 1
ATOM 612 N N . LEU A 1 81 ? 4.026 -15.062 3.732 1.00 83.38 81 LEU A N 1
ATOM 613 C CA . LEU A 1 81 ? 3.844 -13.952 4.666 1.00 83.38 81 LEU A CA 1
ATOM 614 C C . LEU A 1 81 ? 4.233 -14.330 6.103 1.00 83.38 81 LEU A C 1
ATOM 616 O O . LEU A 1 81 ? 5.001 -13.613 6.736 1.00 83.38 81 LEU A O 1
ATOM 620 N N . GLU A 1 82 ? 3.787 -15.491 6.587 1.00 80.94 82 GLU A N 1
ATOM 621 C CA . GLU A 1 82 ? 4.115 -15.975 7.938 1.00 80.94 82 GLU A CA 1
ATOM 622 C C . GLU A 1 82 ? 5.620 -16.188 8.136 1.00 80.94 82 GLU A C 1
ATOM 624 O O . GLU A 1 82 ? 6.175 -15.834 9.174 1.00 80.94 82 GLU A O 1
ATOM 629 N N . ALA A 1 83 ? 6.292 -16.727 7.117 1.00 84.25 83 ALA A N 1
ATOM 630 C CA . ALA A 1 83 ? 7.712 -17.052 7.187 1.00 84.25 83 ALA A CA 1
ATOM 631 C C . ALA A 1 83 ? 8.629 -15.830 6.998 1.00 84.25 83 ALA A C 1
ATOM 633 O O . ALA A 1 83 ? 9.709 -15.784 7.584 1.00 84.25 83 ALA A O 1
ATOM 634 N N . HIS A 1 84 ? 8.229 -14.853 6.176 1.00 85.44 84 HIS A N 1
ATOM 635 C CA . HIS A 1 84 ? 9.100 -13.743 5.766 1.00 85.44 84 HIS A CA 1
ATOM 636 C C . HIS A 1 84 ? 8.701 -12.392 6.355 1.00 85.44 84 HIS A C 1
ATOM 638 O O . HIS A 1 84 ? 9.453 -11.433 6.193 1.00 85.44 84 HIS A O 1
ATOM 644 N N . SER A 1 85 ? 7.542 -12.286 7.008 1.00 89.06 85 SER A N 1
ATOM 645 C CA . SER A 1 85 ? 7.045 -11.013 7.537 1.00 89.06 85 SER A CA 1
ATOM 646 C C . SER A 1 85 ? 6.551 -11.095 8.989 1.00 89.06 85 SER A C 1
ATOM 648 O O . SER A 1 85 ? 5.418 -10.704 9.283 1.00 89.06 85 SER A O 1
ATOM 650 N N . PRO A 1 86 ? 7.370 -11.598 9.936 1.00 91.38 86 PRO A N 1
ATOM 651 C CA . PRO A 1 86 ? 6.953 -11.786 11.325 1.00 91.38 86 PRO A CA 1
ATOM 652 C C . PRO A 1 86 ? 6.538 -10.483 12.027 1.00 91.38 86 PRO A C 1
ATOM 654 O O . PRO A 1 86 ? 5.657 -10.515 12.890 1.00 91.38 86 PRO A O 1
ATOM 657 N N . ARG A 1 87 ? 7.126 -9.326 11.682 1.00 93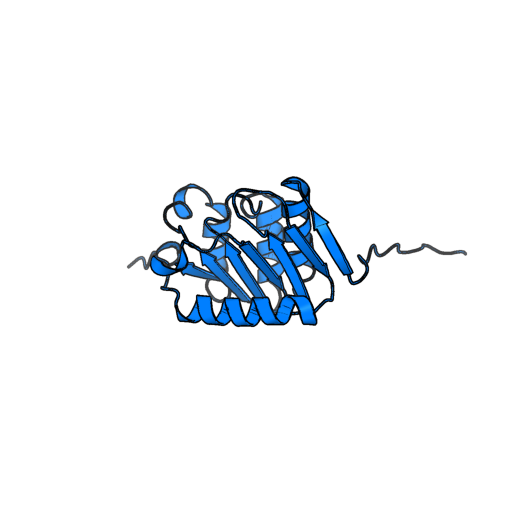.38 87 ARG A N 1
ATOM 658 C CA . ARG A 1 87 ? 6.728 -8.037 12.276 1.00 93.38 87 ARG A CA 1
ATOM 659 C C . ARG A 1 87 ? 5.348 -7.623 11.796 1.00 93.38 87 ARG A C 1
ATOM 661 O O . ARG A 1 87 ? 4.521 -7.251 12.628 1.00 93.38 87 ARG A O 1
ATOM 668 N N . LEU A 1 88 ? 5.082 -7.730 10.495 1.00 91.38 88 LEU A N 1
ATOM 669 C CA . LEU A 1 88 ? 3.754 -7.454 9.945 1.00 91.38 88 LEU A CA 1
ATOM 670 C C . LEU A 1 88 ? 2.694 -8.403 10.502 1.00 91.38 88 LEU A C 1
ATOM 672 O O . LEU A 1 88 ? 1.608 -7.953 10.853 1.00 91.38 88 LEU A O 1
ATOM 676 N N . MET A 1 89 ? 3.020 -9.685 10.662 1.00 91.25 89 MET A N 1
ATOM 677 C CA . MET A 1 89 ? 2.123 -10.668 11.275 1.00 91.25 89 MET A CA 1
ATOM 678 C C . MET A 1 89 ? 1.799 -10.321 12.732 1.00 91.25 89 MET A C 1
ATOM 680 O O . MET A 1 89 ? 0.652 -10.423 13.168 1.00 91.25 89 MET A O 1
ATOM 684 N N . ASN A 1 90 ? 2.789 -9.846 13.491 1.00 92.56 90 ASN A N 1
ATOM 685 C CA . ASN A 1 90 ? 2.545 -9.371 14.847 1.00 92.56 90 ASN A CA 1
ATOM 686 C C . ASN A 1 90 ? 1.636 -8.130 14.868 1.00 92.56 90 ASN A C 1
ATOM 688 O O . ASN A 1 90 ? 0.732 -8.065 15.699 1.00 92.56 90 ASN A O 1
ATOM 692 N N . LEU A 1 91 ? 1.833 -7.179 13.948 1.00 93.50 91 LEU A N 1
ATOM 693 C CA . LEU A 1 91 ? 0.957 -6.010 13.812 1.00 93.50 91 LEU A CA 1
ATOM 694 C C . LEU A 1 91 ? -0.462 -6.403 13.403 1.00 93.50 91 LEU A C 1
ATOM 696 O O . LEU A 1 91 ? -1.408 -5.884 13.982 1.00 93.50 91 LEU A O 1
ATOM 700 N N . LEU A 1 92 ? -0.615 -7.352 12.478 1.00 92.06 92 LEU A N 1
ATOM 701 C CA . LEU A 1 92 ? -1.913 -7.891 12.073 1.00 92.06 92 LEU A CA 1
ATOM 702 C C . LEU A 1 92 ? -2.669 -8.477 13.268 1.00 92.06 92 LEU A C 1
ATOM 704 O O . LEU A 1 92 ? -3.861 -8.242 13.415 1.00 92.06 92 LEU A O 1
ATOM 708 N N . ARG A 1 93 ? -1.970 -9.185 14.163 1.00 91.31 93 ARG A N 1
ATOM 709 C CA . ARG A 1 93 ? -2.560 -9.740 15.388 1.00 91.31 93 ARG A CA 1
ATOM 710 C C . AR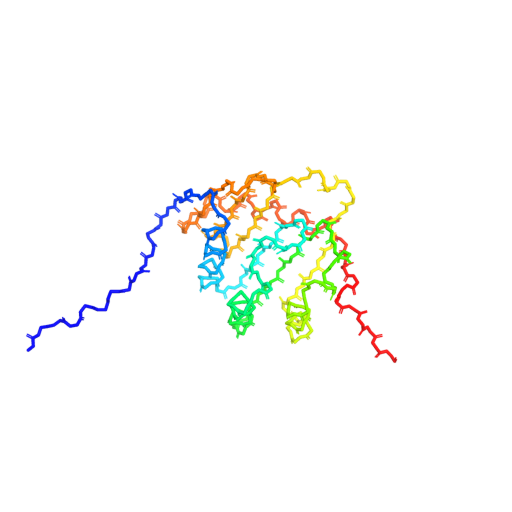G A 1 93 ? -2.957 -8.661 16.401 1.00 91.31 93 ARG A C 1
ATOM 712 O O . ARG A 1 93 ? -4.011 -8.774 17.015 1.00 91.31 93 ARG A O 1
ATOM 719 N N . ILE A 1 94 ? -2.123 -7.637 16.595 1.00 93.50 94 ILE A N 1
ATOM 720 C CA . ILE A 1 94 ? -2.396 -6.531 17.534 1.00 93.50 94 ILE A CA 1
ATOM 721 C C . ILE A 1 94 ? -3.566 -5.672 17.033 1.00 93.50 94 ILE A C 1
ATOM 723 O O . ILE A 1 94 ? -4.454 -5.308 17.801 1.00 93.50 94 ILE A O 1
ATOM 727 N N . HIS A 1 95 ? -3.586 -5.391 15.733 1.00 93.50 95 HIS A N 1
ATOM 728 C CA . HIS A 1 95 ? -4.518 -4.478 15.075 1.00 93.50 95 HIS A CA 1
ATOM 729 C C . HIS A 1 95 ? -5.577 -5.217 14.246 1.00 93.50 95 HIS A C 1
ATOM 731 O O . HIS A 1 95 ? -6.090 -4.678 13.272 1.00 93.50 95 HIS A O 1
ATOM 737 N N . ALA A 1 96 ? -5.947 -6.444 14.629 1.00 90.56 96 ALA A N 1
ATOM 738 C CA . ALA A 1 96 ? -6.840 -7.314 13.844 1.00 90.56 96 ALA A CA 1
ATOM 739 C C . ALA A 1 96 ? -8.228 -6.707 13.546 1.00 90.56 96 ALA A C 1
ATOM 741 O O . ALA A 1 96 ? -8.915 -7.129 12.619 1.00 90.56 96 ALA A O 1
ATOM 742 N N . HIS A 1 97 ? -8.648 -5.709 14.326 1.00 90.56 97 HIS A N 1
ATOM 743 C CA . HIS A 1 97 ? -9.905 -4.984 14.146 1.00 90.56 97 HIS A CA 1
ATOM 744 C C . HIS A 1 97 ? -9.868 -3.963 12.994 1.00 90.56 97 HIS A C 1
ATOM 746 O O . HIS A 1 97 ? -10.922 -3.585 12.487 1.00 90.56 97 HIS A O 1
ATOM 752 N N . CYS A 1 98 ? -8.681 -3.508 12.587 1.00 94.31 98 CYS A N 1
ATOM 753 C CA . CYS A 1 98 ? -8.501 -2.473 11.569 1.00 94.31 98 CYS A CA 1
ATOM 754 C C . CYS A 1 98 ? -7.489 -2.834 10.474 1.00 94.31 98 CYS A C 1
ATOM 756 O O . CYS A 1 98 ? -7.464 -2.168 9.440 1.00 94.31 98 CYS A O 1
ATOM 758 N N . PHE A 1 99 ? -6.702 -3.894 10.651 1.00 94.94 99 PHE A N 1
ATOM 759 C CA . PHE A 1 99 ? -5.763 -4.418 9.670 1.00 94.94 99 PHE A CA 1
ATOM 760 C C . PHE A 1 99 ? -6.265 -5.769 9.148 1.00 94.94 99 PHE A C 1
ATOM 762 O O . PHE A 1 99 ? -6.455 -6.717 9.906 1.00 94.94 99 PHE A O 1
ATOM 769 N N . THR A 1 100 ? -6.506 -5.868 7.841 1.00 95.06 100 THR A N 1
ATOM 770 C CA . THR A 1 100 ? -6.980 -7.096 7.196 1.00 95.06 100 THR A CA 1
ATOM 771 C C . THR A 1 100 ? -6.187 -7.395 5.930 1.00 95.06 100 THR A C 1
ATOM 773 O O . THR A 1 100 ? -5.978 -6.518 5.092 1.00 95.06 100 THR A O 1
ATOM 776 N N . ILE A 1 101 ? -5.801 -8.663 5.771 1.00 94.06 101 ILE A N 1
ATOM 777 C CA . ILE A 1 101 ? -5.125 -9.182 4.581 1.00 94.06 101 ILE A CA 1
ATOM 778 C C . ILE A 1 101 ? -6.021 -10.226 3.912 1.00 94.06 101 ILE A C 1
ATOM 780 O O . ILE A 1 101 ? -6.495 -11.163 4.556 1.00 94.06 101 ILE A O 1
ATOM 784 N N . ARG A 1 102 ? -6.236 -10.073 2.608 1.00 93.56 102 ARG A N 1
ATOM 785 C CA . ARG A 1 102 ? -6.966 -11.006 1.751 1.00 93.56 102 ARG A CA 1
ATOM 786 C C . ARG A 1 102 ? -6.079 -11.514 0.624 1.00 93.56 102 ARG A C 1
ATOM 788 O O . ARG A 1 102 ? -5.090 -10.881 0.255 1.00 93.56 102 ARG A O 1
ATOM 795 N N . ARG A 1 103 ? -6.432 -12.677 0.089 1.00 92.31 103 ARG A N 1
ATOM 796 C CA . ARG A 1 103 ? -5.754 -13.321 -1.030 1.00 92.31 103 ARG A CA 1
ATOM 797 C C . ARG A 1 103 ? -6.519 -13.036 -2.319 1.00 92.31 103 ARG A C 1
ATOM 799 O O . ARG A 1 103 ? -7.714 -13.306 -2.397 1.00 92.31 103 ARG A O 1
ATOM 806 N N . ALA A 1 104 ? -5.832 -12.530 -3.337 1.00 91.00 104 ALA A N 1
ATOM 807 C CA . ALA A 1 104 ? -6.402 -12.412 -4.672 1.00 91.00 104 ALA A CA 1
ATOM 808 C C . ALA A 1 104 ? -6.649 -13.813 -5.277 1.00 91.00 104 ALA A C 1
ATOM 810 O O . ALA A 1 104 ? -5.785 -14.694 -5.142 1.00 91.00 104 ALA A O 1
ATOM 811 N N . PRO A 1 105 ? -7.782 -14.030 -5.968 1.00 87.25 105 PRO A N 1
ATOM 812 C CA . PRO A 1 105 ? -8.054 -15.279 -6.668 1.00 87.25 105 PRO A CA 1
ATOM 813 C C . PRO A 1 105 ? -6.999 -15.541 -7.749 1.00 87.25 105 PRO A C 1
ATOM 815 O O . PRO A 1 105 ? -6.337 -14.622 -8.240 1.00 87.25 105 PRO A O 1
ATOM 818 N N . ALA A 1 106 ? -6.833 -16.813 -8.126 1.00 83.25 106 ALA A N 1
ATOM 819 C CA . ALA A 1 106 ? -5.808 -17.236 -9.085 1.00 83.25 106 ALA A CA 1
ATOM 820 C C . ALA A 1 106 ? -5.893 -16.466 -10.415 1.00 83.25 106 ALA A C 1
ATOM 822 O O . ALA A 1 106 ? -4.864 -16.066 -10.962 1.00 83.25 106 ALA A O 1
ATOM 823 N N . ASP A 1 107 ? -7.116 -16.172 -10.854 1.00 83.06 107 ASP A N 1
ATOM 824 C CA . ASP A 1 107 ? -7.411 -15.464 -12.097 1.00 83.06 107 ASP A CA 1
ATOM 825 C C . ASP A 1 107 ? -6.899 -14.022 -12.108 1.00 83.06 107 ASP A C 1
ATOM 827 O O . ASP A 1 107 ? -6.717 -13.469 -13.183 1.00 83.06 107 ASP A O 1
ATOM 831 N N . LEU A 1 108 ? -6.597 -13.417 -10.952 1.00 80.50 108 LEU A N 1
ATOM 832 C CA . LEU A 1 108 ? -6.088 -12.041 -10.833 1.00 80.50 108 LEU A CA 1
ATOM 833 C C . LEU A 1 108 ? -4.577 -11.968 -10.563 1.00 80.50 108 LEU A C 1
ATOM 835 O O . LEU A 1 108 ? -4.014 -10.879 -10.476 1.00 80.50 108 LEU A O 1
ATOM 839 N N . ARG A 1 109 ? -3.881 -13.110 -10.493 1.00 78.69 109 ARG A N 1
ATOM 840 C CA . ARG A 1 109 ? -2.415 -13.163 -10.306 1.00 78.69 109 ARG A CA 1
ATOM 841 C C . ARG A 1 109 ? -1.616 -12.734 -11.541 1.00 78.69 109 ARG A C 1
ATOM 843 O O . ARG A 1 109 ? -0.398 -12.630 -11.489 1.00 78.69 109 ARG A O 1
ATOM 850 N N . HIS A 1 110 ? -2.282 -12.509 -12.672 1.00 82.00 110 HIS A N 1
ATOM 851 C CA . HIS A 1 110 ? -1.645 -11.963 -13.871 1.00 82.00 110 HIS A CA 1
ATOM 852 C C . HIS A 1 110 ? -1.419 -10.445 -13.777 1.00 82.00 110 HIS A C 1
ATOM 854 O O . HIS A 1 110 ? -0.682 -9.890 -14.594 1.00 82.00 110 HIS A O 1
ATOM 860 N N . LEU A 1 111 ? -2.055 -9.770 -12.813 1.00 85.00 111 LEU A N 1
ATOM 861 C CA . LEU A 1 111 ? -1.881 -8.342 -12.586 1.00 85.00 111 LEU A CA 1
ATOM 862 C C . LEU A 1 111 ? -0.472 -8.082 -12.059 1.00 85.00 111 LEU A C 1
ATOM 864 O O . LEU A 1 111 ? -0.044 -8.668 -11.069 1.00 85.00 111 LEU A O 1
ATOM 868 N N . LYS A 1 112 ? 0.266 -7.207 -12.736 1.00 83.44 112 LYS A N 1
ATOM 869 C CA . LYS A 1 112 ? 1.676 -6.951 -12.415 1.00 83.44 112 LYS A CA 1
ATOM 870 C C . LYS A 1 112 ? 1.913 -5.623 -11.731 1.00 83.44 112 LYS A C 1
ATOM 872 O O . LYS A 1 112 ? 3.018 -5.375 -11.262 1.00 83.44 112 LYS A O 1
ATOM 877 N N . ASP A 1 113 ? 0.927 -4.751 -11.725 1.00 86.88 113 ASP A N 1
ATOM 878 C CA . ASP A 1 113 ? 1.028 -3.489 -11.033 1.00 86.88 113 ASP A CA 1
ATOM 879 C C . ASP A 1 113 ? 0.867 -3.687 -9.526 1.00 86.88 113 ASP A C 1
ATOM 881 O O . ASP A 1 113 ? 0.232 -4.629 -9.051 1.00 86.88 113 ASP A O 1
ATOM 885 N N . CYS A 1 114 ? 1.499 -2.804 -8.767 1.00 91.88 114 CYS A N 1
ATOM 886 C CA . CYS A 1 114 ? 1.407 -2.785 -7.315 1.00 91.88 114 CYS A CA 1
ATOM 887 C C . CYS A 1 114 ? 1.112 -1.360 -6.901 1.00 91.88 114 CYS A C 1
ATOM 889 O O . CYS A 1 114 ? 1.729 -0.428 -7.426 1.00 91.88 114 CYS A O 1
ATOM 891 N N . PHE A 1 115 ? 0.195 -1.183 -5.966 1.00 95.31 115 PHE A N 1
ATOM 892 C CA . PHE A 1 115 ? -0.145 0.149 -5.514 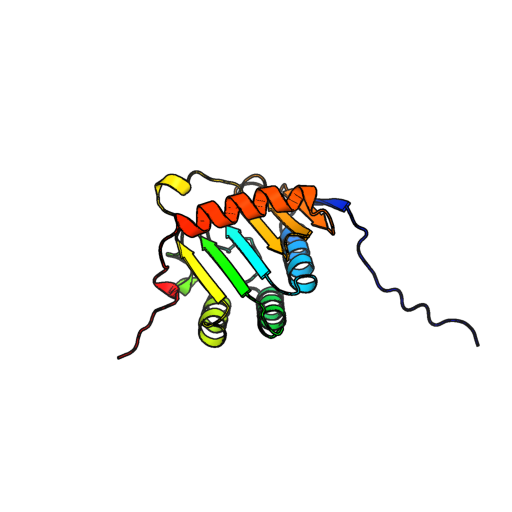1.00 95.31 115 PHE A CA 1
ATOM 893 C C . PHE A 1 115 ? -0.504 0.202 -4.039 1.00 95.31 115 PHE A C 1
ATOM 895 O O . PHE A 1 115 ? -1.035 -0.746 -3.462 1.00 95.31 115 PHE A O 1
ATOM 902 N N . ILE A 1 116 ? -0.186 1.343 -3.439 1.00 96.88 116 ILE A N 1
ATOM 903 C CA . ILE A 1 116 ? -0.458 1.680 -2.044 1.00 96.88 116 ILE A CA 1
ATOM 904 C C . ILE A 1 116 ? -1.158 3.027 -2.066 1.00 96.88 116 ILE A C 1
ATOM 906 O O . ILE A 1 116 ? -0.593 3.990 -2.567 1.00 96.88 116 ILE A O 1
ATOM 910 N N . LEU A 1 117 ? -2.389 3.092 -1.575 1.00 97.75 117 LEU A N 1
ATOM 911 C CA . LEU A 1 117 ? -3.256 4.265 -1.670 1.00 97.75 117 LEU A CA 1
ATOM 912 C C . LEU A 1 117 ? -3.649 4.703 -0.266 1.00 97.75 117 LEU A C 1
ATOM 914 O O . LEU A 1 117 ? -3.986 3.854 0.558 1.00 97.75 117 LEU A O 1
ATOM 918 N N . ALA A 1 118 ? -3.652 6.006 -0.018 1.00 97.00 118 ALA A N 1
ATOM 919 C CA . ALA A 1 118 ? -4.053 6.611 1.242 1.00 97.00 118 ALA A CA 1
ATOM 920 C C . ALA A 1 118 ? -5.152 7.658 1.011 1.00 97.00 118 ALA A C 1
ATOM 922 O O . ALA A 1 118 ? -4.993 8.571 0.199 1.00 97.00 118 ALA A O 1
ATOM 923 N N . ASP A 1 119 ? -6.276 7.488 1.712 1.00 94.88 119 ASP A N 1
ATOM 924 C CA . ASP A 1 119 ? -7.411 8.427 1.805 1.00 94.88 119 ASP A CA 1
ATOM 925 C C . ASP A 1 119 ? -7.964 8.949 0.474 1.00 94.88 119 ASP A C 1
ATOM 927 O O . ASP A 1 119 ? -8.508 10.049 0.420 1.00 94.88 119 ASP A O 1
ATOM 931 N N . ALA A 1 120 ? -7.804 8.175 -0.603 1.00 94.00 120 ALA A N 1
ATOM 932 C CA . ALA A 1 120 ? -8.143 8.579 -1.968 1.00 94.00 120 ALA A CA 1
ATOM 933 C C . ALA A 1 120 ? -7.446 9.873 -2.454 1.00 94.00 120 ALA A C 1
ATOM 935 O O . ALA A 1 120 ? -7.890 10.470 -3.425 1.00 94.00 120 ALA A O 1
ATOM 936 N N . GLN A 1 121 ? -6.344 10.287 -1.816 1.00 95.00 121 GLN A N 1
ATOM 937 C CA . GLN A 1 121 ? -5.624 11.538 -2.115 1.00 95.00 121 GLN A CA 1
ATOM 938 C C . GLN A 1 121 ? -4.147 11.315 -2.430 1.00 95.00 121 GLN A C 1
ATOM 940 O O . GLN A 1 121 ? -3.562 12.014 -3.261 1.00 95.00 121 GLN A O 1
ATOM 945 N N . HIS A 1 122 ? -3.533 10.334 -1.770 1.00 96.25 122 HIS A N 1
ATOM 946 C CA . HIS A 1 122 ? -2.130 9.998 -1.960 1.00 96.25 122 HIS A CA 1
ATOM 947 C C . HIS A 1 122 ? -1.995 8.556 -2.416 1.00 96.25 122 HIS A C 1
ATOM 949 O O . HIS A 1 122 ? -2.831 7.700 -2.114 1.00 96.25 122 HIS A O 1
ATOM 955 N N . GLY A 1 123 ? -0.906 8.258 -3.104 1.00 95.81 123 GLY A N 1
ATOM 956 C CA . GLY A 1 123 ? -0.593 6.877 -3.382 1.00 95.81 123 GLY A CA 1
ATOM 957 C C . GLY A 1 123 ? 0.693 6.677 -4.141 1.00 95.81 123 GLY A C 1
ATOM 958 O O . GLY A 1 123 ? 1.328 7.608 -4.616 1.00 95.81 123 GLY A O 1
ATOM 959 N N . ILE A 1 124 ? 1.061 5.419 -4.274 1.00 95.75 124 ILE A N 1
ATOM 960 C CA . ILE A 1 124 ? 2.204 4.969 -5.043 1.00 95.75 124 ILE A CA 1
ATOM 961 C C . ILE A 1 124 ? 1.725 3.892 -5.979 1.00 95.75 124 ILE A C 1
ATOM 963 O O . ILE A 1 124 ? 1.037 2.970 -5.555 1.00 95.75 124 ILE A O 1
ATOM 967 N N . LEU A 1 125 ? 2.124 4.002 -7.238 1.00 94.94 125 LEU A N 1
ATOM 968 C CA . LEU A 1 125 ? 1.870 3.020 -8.273 1.00 94.94 125 LEU A CA 1
ATOM 969 C C . LEU A 1 125 ? 3.196 2.573 -8.873 1.00 94.94 125 LEU A C 1
ATOM 971 O O . LEU A 1 125 ? 3.886 3.338 -9.546 1.00 94.94 125 LEU A O 1
ATOM 975 N N . ARG A 1 126 ? 3.522 1.301 -8.681 1.00 93.25 126 ARG A N 1
ATOM 976 C CA . ARG A 1 126 ? 4.555 0.594 -9.429 1.00 93.25 126 ARG A CA 1
ATOM 977 C C . ARG A 1 126 ? 3.893 -0.084 -10.623 1.00 93.25 126 ARG A C 1
ATOM 979 O O . ARG A 1 126 ? 3.032 -0.939 -10.450 1.00 93.25 126 ARG A O 1
ATOM 986 N N . ILE A 1 127 ? 4.299 0.300 -11.833 1.00 86.94 127 ILE A N 1
ATOM 987 C CA . ILE A 1 127 ? 3.619 -0.103 -13.080 1.00 86.94 127 ILE A CA 1
ATOM 988 C C . ILE A 1 127 ? 3.796 -1.603 -13.355 1.00 86.94 127 ILE A C 1
ATOM 990 O O . ILE A 1 127 ? 2.942 -2.230 -13.975 1.00 86.94 127 ILE A O 1
ATOM 994 N N . HIS A 1 128 ? 4.911 -2.184 -12.910 1.00 81.50 128 HIS A N 1
ATOM 995 C CA . HIS A 1 128 ? 5.230 -3.586 -13.145 1.00 81.50 128 HIS A CA 1
ATOM 996 C C . HIS A 1 128 ? 6.102 -4.127 -12.008 1.00 81.50 128 HIS A C 1
ATOM 998 O O . HIS A 1 128 ? 7.128 -3.530 -11.706 1.00 81.50 128 HIS A O 1
ATOM 1004 N N . ALA A 1 129 ? 5.735 -5.255 -11.403 1.00 74.44 129 ALA A N 1
ATOM 1005 C CA . ALA A 1 129 ? 6.400 -5.814 -10.224 1.00 74.44 129 ALA A CA 1
ATOM 1006 C C . ALA A 1 129 ? 7.895 -6.098 -10.450 1.00 74.44 129 ALA A C 1
ATOM 1008 O O . ALA A 1 129 ? 8.702 -5.881 -9.547 1.00 74.44 129 ALA A O 1
ATOM 1009 N N . ASP A 1 130 ? 8.264 -6.501 -11.671 1.00 77.69 130 ASP A N 1
ATOM 1010 C CA . ASP A 1 130 ? 9.657 -6.797 -12.036 1.00 77.69 130 ASP A CA 1
ATOM 1011 C C . ASP A 1 130 ? 10.547 -5.541 -12.115 1.00 77.69 130 ASP A C 1
ATOM 1013 O O . ASP A 1 130 ? 11.771 -5.648 -12.063 1.00 77.69 130 ASP A O 1
ATOM 1017 N N . HIS A 1 131 ? 9.966 -4.341 -12.254 1.00 84.12 131 HIS A N 1
ATOM 1018 C CA . HIS A 1 131 ? 10.706 -3.090 -12.431 1.00 84.12 131 HIS A CA 1
ATOM 1019 C C . HIS A 1 131 ? 10.399 -2.110 -11.294 1.00 84.12 131 HIS A C 1
ATOM 1021 O O . HIS A 1 131 ? 9.257 -1.922 -10.894 1.00 84.12 131 HIS A O 1
ATOM 1027 N N . MET A 1 132 ? 11.403 -1.379 -10.812 1.00 88.19 132 MET A N 1
ATOM 1028 C CA . MET A 1 132 ? 11.187 -0.356 -9.774 1.00 88.19 132 MET A CA 1
ATOM 1029 C C . MET A 1 132 ? 10.593 0.948 -10.318 1.00 88.19 132 MET A C 1
ATOM 1031 O O . MET A 1 132 ? 10.538 1.935 -9.598 1.00 88.19 132 MET A O 1
ATOM 1035 N N . ARG A 1 133 ? 10.153 0.974 -11.581 1.00 91.25 133 ARG A N 1
ATOM 1036 C CA . ARG A 1 133 ? 9.604 2.175 -12.206 1.00 91.25 133 ARG A CA 1
ATOM 1037 C C . ARG A 1 133 ? 8.153 2.389 -11.792 1.00 91.25 133 ARG A C 1
ATOM 1039 O O . ARG A 1 133 ? 7.293 1.531 -12.011 1.00 91.25 133 ARG A O 1
ATOM 1046 N N . GLY A 1 134 ? 7.878 3.573 -11.271 1.00 93.94 134 GLY A N 1
ATOM 1047 C CA . GLY A 1 134 ? 6.544 3.953 -10.853 1.00 93.94 134 GLY A CA 1
ATOM 1048 C C . GLY A 1 134 ? 6.394 5.444 -10.612 1.00 93.94 134 GLY A C 1
ATOM 1049 O O . GLY A 1 134 ? 7.235 6.248 -11.021 1.00 93.94 134 GLY A O 1
ATOM 1050 N N . LYS A 1 135 ? 5.269 5.789 -9.998 1.00 95.19 135 LYS A N 1
ATOM 1051 C CA . LYS A 1 135 ? 4.836 7.154 -9.722 1.00 95.19 135 LYS A CA 1
ATOM 1052 C C . LYS A 1 135 ? 4.305 7.242 -8.300 1.00 95.19 135 LYS A C 1
ATOM 1054 O O . LYS A 1 135 ? 3.542 6.377 -7.875 1.00 95.19 135 LYS A O 1
ATOM 1059 N N . GLU A 1 136 ? 4.724 8.266 -7.583 1.00 95.94 136 GLU A N 1
ATOM 1060 C CA . GLU A 1 136 ? 4.104 8.723 -6.347 1.00 95.94 136 GLU A CA 1
ATOM 1061 C C . GLU A 1 136 ? 3.132 9.854 -6.685 1.00 95.94 136 GLU A C 1
ATOM 1063 O O . GLU A 1 136 ? 3.430 10.713 -7.514 1.00 95.94 136 GLU A O 1
ATOM 1068 N N . PHE A 1 137 ? 1.969 9.833 -6.053 1.00 96.38 137 PHE A N 1
ATOM 1069 C CA . PHE A 1 137 ? 0.903 10.809 -6.169 1.00 96.38 137 PHE A CA 1
ATOM 1070 C C . PHE A 1 137 ? 0.718 11.455 -4.801 1.00 96.38 137 PHE A C 1
ATOM 1072 O O . PHE A 1 137 ? 0.417 10.769 -3.820 1.00 96.38 137 PHE A O 1
ATOM 1079 N N . VAL A 1 138 ? 0.896 12.769 -4.728 1.00 96.31 138 VAL A N 1
ATOM 1080 C CA . VAL A 1 138 ? 0.689 13.544 -3.506 1.00 96.31 138 VAL A CA 1
ATOM 1081 C C . VAL A 1 138 ? -0.422 14.545 -3.770 1.00 96.31 138 VAL A C 1
ATOM 1083 O O . VAL A 1 138 ? -0.224 15.427 -4.595 1.00 96.31 138 VAL A O 1
ATOM 1086 N N . ASP A 1 139 ? -1.550 14.420 -3.065 1.00 95.44 139 ASP A N 1
ATOM 1087 C CA . ASP A 1 139 ? -2.683 15.350 -3.175 1.00 95.44 139 ASP A CA 1
ATOM 1088 C C . ASP A 1 139 ? -3.200 15.442 -4.624 1.00 95.44 139 ASP A C 1
ATOM 1090 O O . ASP A 1 139 ? -3.366 16.513 -5.200 1.00 95.44 139 ASP A O 1
ATOM 1094 N N . LEU A 1 140 ? -3.365 14.263 -5.237 1.00 95.69 140 LEU A N 1
ATOM 1095 C CA . LEU A 1 140 ? -3.848 14.080 -6.609 1.00 95.69 140 LEU A CA 1
ATOM 1096 C C . LEU A 1 140 ? -5.017 13.081 -6.622 1.00 95.69 140 LEU A C 1
ATOM 1098 O O . LEU A 1 140 ? -4.862 11.951 -7.111 1.00 95.69 140 LEU A O 1
ATOM 1102 N N . PRO A 1 141 ? -6.182 13.445 -6.059 1.00 95.50 141 PRO A N 1
ATOM 1103 C CA . PRO A 1 141 ? -7.335 12.552 -5.984 1.00 95.50 141 PRO A CA 1
ATOM 1104 C C . PRO A 1 141 ? -7.764 12.022 -7.358 1.00 95.50 141 PRO A C 1
ATOM 1106 O O . PRO A 1 141 ? -8.053 10.837 -7.495 1.00 95.50 141 PRO A O 1
ATOM 1109 N N . GLU A 1 142 ? -7.669 12.821 -8.421 1.00 95.25 142 GLU A N 1
ATOM 1110 C CA . GLU A 1 142 ? -8.022 12.418 -9.785 1.00 95.25 142 GLU A CA 1
ATOM 1111 C C . GLU A 1 142 ? -7.142 11.288 -10.351 1.00 95.25 142 GLU A C 1
ATOM 1113 O O . GLU A 1 142 ? -7.522 10.604 -11.305 1.00 95.25 142 GLU A O 1
ATOM 1118 N N . ARG A 1 143 ? -5.949 11.076 -9.777 1.00 94.44 143 ARG A N 1
ATOM 1119 C CA . ARG A 1 143 ? -5.065 9.945 -10.106 1.00 94.44 143 ARG A CA 1
ATOM 1120 C C . ARG A 1 143 ? -5.306 8.738 -9.209 1.00 94.44 143 ARG A C 1
ATOM 1122 O O . ARG A 1 143 ? -5.105 7.609 -9.654 1.00 94.44 143 ARG A O 1
ATOM 1129 N N . VAL A 1 144 ? -5.713 8.972 -7.965 1.00 96.19 144 VAL A N 1
ATOM 1130 C CA . VAL A 1 144 ? -5.854 7.941 -6.932 1.00 96.19 144 VAL A CA 1
ATOM 1131 C C . VAL A 1 144 ? -7.240 7.292 -6.968 1.00 96.19 144 VAL A C 1
ATOM 1133 O O . VAL A 1 144 ? -7.335 6.078 -6.806 1.00 96.19 144 VAL A O 1
ATOM 1136 N N . GLU A 1 145 ? -8.304 8.045 -7.246 1.00 95.56 145 GLU A N 1
ATOM 1137 C CA . GLU A 1 145 ? -9.688 7.553 -7.292 1.00 95.56 145 GLU A CA 1
ATOM 1138 C C . GLU A 1 145 ? -9.888 6.332 -8.210 1.00 95.56 145 GLU A C 1
ATOM 1140 O O . GLU A 1 145 ? -10.462 5.344 -7.742 1.00 95.56 145 GLU A O 1
ATOM 1145 N N . PRO A 1 146 ? -9.375 6.299 -9.460 1.00 95.62 146 PRO A N 1
ATOM 1146 C CA . PRO A 1 146 ? -9.503 5.111 -10.307 1.00 95.62 146 PRO A CA 1
ATOM 1147 C C . PRO A 1 146 ? -8.804 3.877 -9.719 1.00 95.62 146 PRO A C 1
ATOM 1149 O O . PRO A 1 146 ? -9.266 2.750 -9.894 1.00 95.62 146 PRO A O 1
ATOM 1152 N N . LEU A 1 147 ? -7.693 4.073 -8.999 1.00 95.38 147 LEU A N 1
ATOM 1153 C CA . LEU A 1 147 ? -6.975 2.988 -8.326 1.00 95.38 147 LEU A CA 1
ATOM 1154 C C . LEU A 1 147 ? -7.739 2.498 -7.090 1.00 95.38 147 LEU A C 1
ATOM 1156 O O . LEU A 1 147 ? -7.710 1.305 -6.797 1.00 95.38 147 LEU A O 1
ATOM 1160 N N . VAL A 1 148 ? -8.442 3.391 -6.386 1.00 96.56 148 VAL A N 1
ATOM 1161 C CA . VAL A 1 148 ? -9.311 3.028 -5.256 1.00 96.56 148 VAL A CA 1
ATOM 1162 C C . VAL A 1 148 ? -10.486 2.182 -5.733 1.00 96.56 148 VAL A C 1
ATOM 1164 O O . VAL A 1 148 ? -10.715 1.123 -5.158 1.00 96.56 148 VAL A O 1
ATOM 1167 N N . GLN A 1 149 ? -11.171 2.589 -6.806 1.00 95.94 149 GLN A N 1
ATOM 1168 C CA . GLN A 1 149 ? -12.268 1.805 -7.392 1.00 95.94 149 GLN A CA 1
ATOM 1169 C C . GLN A 1 149 ? -11.794 0.405 -7.780 1.00 95.94 149 GLN A C 1
ATOM 1171 O O . GLN A 1 149 ? -12.382 -0.596 -7.376 1.00 95.94 149 GLN A O 1
ATOM 1176 N N . ARG A 1 150 ? -10.650 0.332 -8.467 1.00 94.75 150 ARG A N 1
ATOM 1177 C CA . ARG A 1 150 ? -10.032 -0.945 -8.818 1.00 94.75 150 ARG A CA 1
ATOM 1178 C C . ARG A 1 150 ? -9.661 -1.772 -7.587 1.00 94.75 150 ARG A C 1
ATOM 1180 O O . ARG A 1 150 ? -9.832 -2.984 -7.601 1.00 94.75 150 ARG A O 1
ATOM 1187 N N . PHE A 1 151 ? -9.145 -1.158 -6.523 1.00 96.06 151 PHE A N 1
ATOM 1188 C CA . PHE A 1 151 ? -8.875 -1.879 -5.279 1.00 96.06 151 PHE A CA 1
ATOM 1189 C C . PHE A 1 151 ? -10.148 -2.463 -4.672 1.00 96.06 151 PHE A C 1
ATOM 1191 O O . PHE A 1 151 ? -10.124 -3.599 -4.211 1.00 96.06 151 PHE A O 1
ATOM 1198 N N . ASP A 1 152 ? -11.232 -1.693 -4.643 1.00 95.81 152 ASP A N 1
ATOM 1199 C CA . ASP A 1 152 ? -12.485 -2.134 -4.043 1.00 95.81 152 ASP A CA 1
ATOM 1200 C C . ASP A 1 152 ? -13.072 -3.329 -4.835 1.00 95.81 152 ASP A C 1
ATOM 1202 O O . ASP A 1 152 ? -13.470 -4.317 -4.221 1.00 95.81 152 ASP A O 1
ATOM 1206 N N . GLU A 1 153 ? -12.965 -3.341 -6.172 1.00 94.50 153 GLU A N 1
ATOM 1207 C CA . GLU A 1 153 ? -13.275 -4.521 -7.007 1.00 94.50 153 GLU A CA 1
ATOM 1208 C C . GLU A 1 153 ? -12.391 -5.735 -6.659 1.00 94.50 153 GLU A C 1
ATOM 1210 O O . GLU A 1 153 ? -12.882 -6.847 -6.447 1.00 94.50 153 GLU A O 1
ATOM 1215 N N . LEU A 1 154 ? -11.069 -5.535 -6.553 1.00 93.94 154 LEU A N 1
ATOM 1216 C CA . LEU A 1 154 ? -10.134 -6.595 -6.151 1.00 93.94 154 LEU A CA 1
ATOM 1217 C C . LEU A 1 154 ? -10.462 -7.135 -4.753 1.00 93.94 154 LEU A C 1
ATOM 1219 O O . LEU A 1 154 ? -10.322 -8.330 -4.499 1.00 93.94 154 LEU A O 1
ATOM 1223 N N . TRP A 1 155 ? -10.887 -6.261 -3.843 1.00 94.81 155 TRP A N 1
ATOM 1224 C CA . TRP A 1 155 ? -11.237 -6.605 -2.472 1.00 94.81 155 TRP A CA 1
ATOM 1225 C C . TRP A 1 155 ? -12.486 -7.485 -2.403 1.00 94.81 155 TRP A C 1
ATOM 1227 O O . TRP A 1 155 ? -12.501 -8.455 -1.638 1.00 94.81 155 TRP A O 1
ATOM 1237 N N . GLU A 1 156 ? -13.507 -7.179 -3.201 1.00 94.38 156 GLU A N 1
ATOM 1238 C CA . GLU A 1 156 ? -14.734 -7.976 -3.304 1.00 94.38 156 GLU A CA 1
ATOM 1239 C C . GLU A 1 156 ? -14.472 -9.374 -3.870 1.00 94.38 156 GLU A C 1
ATOM 1241 O O . GLU A 1 156 ? -15.028 -10.351 -3.371 1.00 94.38 156 GLU A O 1
ATOM 1246 N N . LEU A 1 157 ? -13.574 -9.481 -4.853 1.00 92.69 157 LEU A N 1
ATOM 1247 C CA . LEU A 1 157 ? -13.179 -10.755 -5.463 1.00 92.69 157 LEU A CA 1
ATOM 1248 C C . LEU A 1 157 ? -12.204 -11.571 -4.599 1.00 92.69 157 LEU A C 1
ATOM 1250 O O . LEU A 1 157 ? -11.980 -12.750 -4.867 1.00 92.69 157 LEU A O 1
ATOM 1254 N N . SER A 1 158 ? -11.579 -10.947 -3.600 1.00 92.19 158 SER A N 1
ATOM 1255 C CA . SER A 1 158 ? -10.546 -11.575 -2.775 1.00 92.19 158 SER A CA 1
ATOM 1256 C C . SER A 1 158 ? -11.106 -12.435 -1.643 1.00 92.19 158 SER A C 1
ATOM 1258 O O . SER A 1 158 ? -12.121 -12.129 -1.016 1.00 92.19 158 SER A O 1
ATOM 1260 N N . GLU A 1 159 ? -10.378 -13.499 -1.328 1.00 90.00 159 GLU A N 1
ATOM 1261 C CA . GLU A 1 159 ? -10.726 -14.452 -0.280 1.00 90.00 159 GLU A CA 1
ATOM 1262 C C . GLU A 1 159 ? -10.014 -14.101 1.036 1.00 90.00 159 GLU A C 1
ATOM 1264 O O . GLU A 1 159 ? -8.896 -13.573 1.019 1.00 90.0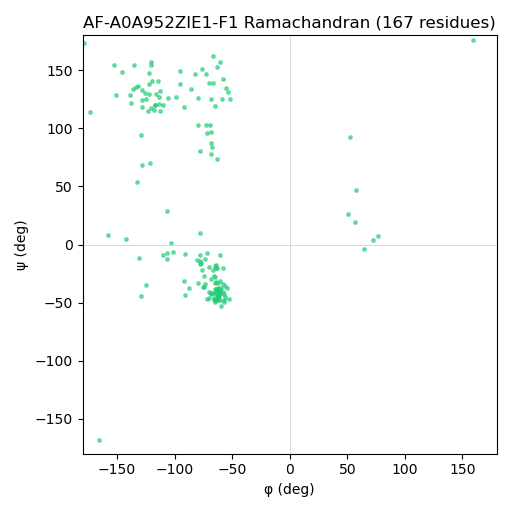0 159 GLU A O 1
ATOM 1269 N N . PRO A 1 160 ? -10.600 -14.404 2.206 1.00 85.00 160 PRO A N 1
ATOM 1270 C CA . PRO A 1 160 ? -9.893 -14.291 3.478 1.00 85.00 160 PRO A CA 1
ATOM 1271 C C . PRO A 1 160 ? -8.566 -15.067 3.458 1.00 85.00 160 PRO A C 1
ATOM 1273 O O . PRO A 1 160 ? -8.524 -16.234 3.071 1.00 85.00 160 PRO A O 1
ATOM 1276 N N . SER A 1 161 ? -7.472 -14.429 3.883 1.00 74.56 161 SER A N 1
ATOM 1277 C CA . SER A 1 161 ? -6.183 -15.114 4.021 1.00 74.56 161 SER A CA 1
ATOM 1278 C C . SER A 1 161 ? -6.078 -15.793 5.388 1.00 74.56 161 SER A C 1
ATOM 1280 O O . SER A 1 161 ? -6.357 -15.175 6.416 1.00 74.56 161 SER A O 1
ATOM 1282 N N . VAL A 1 162 ? -5.620 -17.049 5.409 1.00 58.31 162 VAL A N 1
ATOM 1283 C CA . VAL A 1 162 ? -5.440 -17.859 6.635 1.00 58.31 162 VAL A CA 1
ATOM 1284 C C . VAL A 1 162 ? -4.381 -17.265 7.577 1.00 58.31 162 VAL A C 1
ATOM 1286 O O . VAL A 1 162 ? -4.409 -17.533 8.775 1.00 58.31 162 VAL A O 1
ATOM 1289 N N . ALA A 1 163 ? -3.525 -16.367 7.071 1.00 54.31 163 ALA A N 1
ATOM 1290 C CA . ALA A 1 163 ? -2.475 -15.693 7.837 1.00 54.31 163 ALA A CA 1
ATOM 1291 C C . ALA A 1 163 ? -2.994 -14.845 9.027 1.00 54.31 163 ALA A C 1
ATOM 1293 O O . ALA A 1 163 ? -2.210 -14.370 9.838 1.00 54.31 163 ALA A O 1
ATOM 1294 N N . GLY A 1 164 ? -4.307 -14.631 9.166 1.00 46.69 164 GLY A N 1
ATOM 1295 C CA . GLY A 1 164 ? -4.902 -13.926 10.311 1.00 46.69 164 GLY A CA 1
ATOM 1296 C C . GLY A 1 164 ? -5.641 -14.813 11.317 1.00 46.69 164 GLY A C 1
ATOM 1297 O O . GLY A 1 164 ? -6.066 -14.319 12.357 1.00 46.69 164 GLY A O 1
ATOM 1298 N N . THR A 1 165 ? -5.827 -16.104 11.035 1.00 41.47 165 THR A N 1
ATOM 1299 C CA . THR A 1 165 ? -6.691 -16.988 11.831 1.00 41.47 165 THR A CA 1
ATOM 1300 C C . THR A 1 165 ? -5.907 -18.169 12.381 1.00 41.47 165 THR A C 1
ATOM 1302 O O . THR A 1 165 ? -6.167 -19.317 12.031 1.00 41.47 165 THR A O 1
ATOM 1305 N N . THR A 1 166 ? -5.010 -17.920 13.336 1.00 43.44 166 THR A N 1
ATOM 1306 C CA . THR A 1 166 ? -4.886 -18.892 14.428 1.00 43.44 166 THR A CA 1
ATOM 1307 C C . THR A 1 166 ? -6.060 -18.637 15.365 1.00 43.44 166 THR A C 1
ATOM 1309 O O . THR A 1 166 ? -5.949 -17.937 16.369 1.00 43.44 166 THR A O 1
ATOM 1312 N N . LEU A 1 167 ? -7.222 -19.175 14.990 1.00 41.28 167 LEU A N 1
ATOM 1313 C CA . LEU A 1 167 ? -8.293 -19.433 15.940 1.00 41.28 167 LEU A CA 1
ATOM 1314 C C . LEU A 1 167 ? -7.764 -20.550 16.854 1.00 41.28 167 LEU A C 1
ATOM 1316 O O . LEU A 1 167 ? -7.932 -21.732 16.573 1.00 41.28 167 LEU A O 1
ATOM 1320 N N . GLY A 1 168 ? -6.993 -20.166 17.870 1.00 37.72 168 GLY A N 1
ATOM 1321 C CA . GLY A 1 168 ? -6.591 -21.063 18.943 1.00 37.72 168 GLY A CA 1
ATOM 1322 C C . GLY A 1 168 ? -7.812 -21.336 19.808 1.00 37.72 168 GLY A C 1
ATOM 1323 O O . GLY A 1 168 ? -8.158 -20.507 20.649 1.00 37.72 168 GLY A O 1
ATOM 1324 N N . LEU A 1 169 ? -8.484 -22.452 19.532 1.00 35.81 169 LEU A N 1
ATOM 1325 C CA . LEU A 1 169 ? -9.235 -23.203 20.535 1.00 35.81 169 LEU A CA 1
ATOM 1326 C C . LEU A 1 169 ? -8.252 -24.024 21.373 1.00 35.81 169 LEU A C 1
ATOM 1328 O O . LEU A 1 169 ? -7.273 -24.534 20.780 1.00 35.81 169 LEU A O 1
#

pLDDT: mean 87.1, std 15.24, range [35.81, 98.0]

Nearest PDB structures (foldseek):
  8yr5-assembly1_C  TM=6.689E-01  e=3.013E-04  Escherichia coli str. K-12 substr. MG1655
  8yr5-assembly1_H  TM=6.706E-01  e=4.706E-04  Escherichia coli str. K-12 substr. MG1655
  8yr5-assembly1_B  TM=6.428E-01  e=5.016E-04  Escherichia coli str. K-12 substr. MG1655
  3hsi-assembly1_A  TM=6.638E-01  e=1.011E-03  Haemophilus influenzae
  8yr5-assembly1_F  TM=6.235E-01  e=5.697E-04  Escherichia coli str. K-12 substr. MG1655

Radius of gyration: 16.28 Å; Cα contacts (8 Å, |Δi|>4): 311; chains: 1; bounding box: 30×62×34 Å

Foldseek 3Di:
DDDPPPPPPDPDFDKDKDFDLVVQLVLLLVQLQPFQAEKEKEDAACPSNCCLPPSNLVSVLVSLPHPNHAYEYEHQDPPCCVVPRVSVLVVCQVSVVRYFYWYFDNVCSVQAKIKMHGPLQWIKIDRGNVTSITMTGHRCSVVSVVVVVVRVVRVVRTHGDCSNDPPPD

Sequence (169 aa):
MSEAQDDTCSTPAGEFPFDTKSSYERGIIATLARAFAAVRIFDPDLQTTGLESRGGAQAVDEFLRRPGASLRVVLQHCDRLEAHSPRLMNLLRIHAHCFTIRRAPADLRHLKDCFILADAQHGILRIHADHMRGKEFVDLPERVEPLVQRFDELWELSEPSVAGTTLGL

Secondary structure (DSSP, 8-state):
----------PPSEEEEE-SHHHHHHHHHHHHHH-SSEEEEEESSSTTS-TTSHHHHHHHHHHHTSTT-EEEEEES--TTHHHH-HHHHHHHHHTTTTEEEEEPPGGGTT---EEEEETTTEEEEES-TTS--EEEEES-HHHHHHHHHHHHHHHHHPEEPGGG-----

Mean predicted aligned error: 6.66 Å